Protein AF-A0AAP2CJK7-F1 (afdb_monomer_lite)

Organism: NCBI:txid702568

Structure (mmCIF, N/CA/C/O backbone):
data_AF-A0AAP2CJK7-F1
#
_entry.id   AF-A0AAP2CJK7-F1
#
loop_
_atom_site.group_PDB
_atom_site.id
_atom_site.type_symbol
_atom_site.label_atom_id
_atom_site.label_alt_id
_atom_site.label_comp_id
_atom_site.label_asym_id
_atom_site.label_entity_id
_atom_site.label_seq_id
_atom_site.pdbx_PDB_ins_code
_atom_site.Cartn_x
_atom_site.Cartn_y
_atom_site.Cartn_z
_atom_site.occupancy
_atom_site.B_iso_or_equiv
_atom_site.auth_seq_id
_atom_site.auth_comp_id
_atom_site.auth_asym_id
_atom_site.auth_atom_id
_atom_site.pdbx_PDB_model_num
ATOM 1 N N . MET A 1 1 ? -29.729 -23.321 4.355 1.00 35.16 1 MET A N 1
ATOM 2 C CA . MET A 1 1 ? -30.487 -22.545 5.358 1.00 35.16 1 MET A CA 1
ATOM 3 C C . MET A 1 1 ? -29.552 -22.294 6.523 1.00 35.16 1 MET A C 1
ATOM 5 O O . MET A 1 1 ? -29.149 -23.256 7.159 1.00 35.16 1 MET A O 1
ATOM 9 N N . ILE A 1 2 ? -29.126 -21.050 6.726 1.00 31.78 2 ILE A N 1
ATOM 10 C CA . ILE A 1 2 ? -28.351 -20.667 7.910 1.00 31.78 2 ILE A CA 1
ATOM 11 C C . ILE A 1 2 ? -29.377 -20.180 8.931 1.00 31.78 2 ILE A C 1
ATOM 13 O O . ILE A 1 2 ? -30.074 -19.202 8.687 1.00 31.78 2 ILE A O 1
ATOM 17 N N . THR A 1 3 ? -29.531 -20.920 10.024 1.00 37.81 3 THR A N 1
ATOM 18 C CA . THR A 1 3 ? -30.399 -20.564 11.150 1.00 37.81 3 THR A CA 1
ATOM 19 C C . THR A 1 3 ? -29.667 -19.583 12.058 1.00 37.81 3 THR A C 1
ATOM 21 O O . THR A 1 3 ? -28.649 -19.932 12.653 1.00 37.81 3 THR A O 1
ATOM 24 N N . THR A 1 4 ? -30.170 -18.354 12.151 1.00 42.28 4 THR A N 1
ATOM 25 C CA . THR A 1 4 ? -29.651 -17.302 13.032 1.00 42.28 4 THR A CA 1
ATOM 26 C C . THR A 1 4 ? -30.206 -17.478 14.447 1.00 42.28 4 THR A C 1
ATOM 28 O O . THR A 1 4 ? -31.420 -17.479 14.649 1.00 42.28 4 THR A O 1
ATOM 31 N N . ASN A 1 5 ? -29.323 -17.629 15.438 1.00 42.31 5 ASN A N 1
ATOM 32 C CA . ASN A 1 5 ? -29.700 -17.594 16.852 1.00 42.31 5 ASN A CA 1
ATOM 33 C C . ASN A 1 5 ? -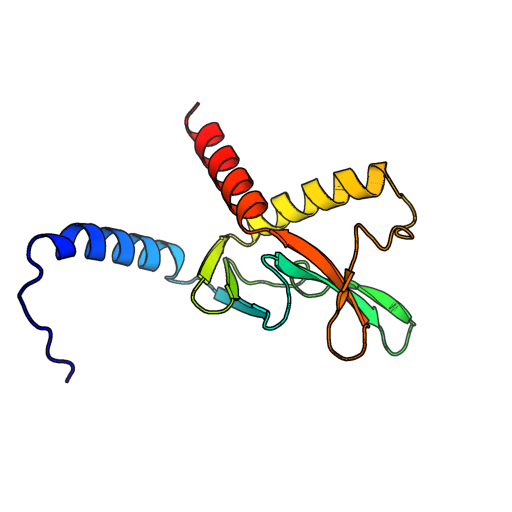30.075 -16.154 17.245 1.00 42.31 5 ASN A C 1
ATOM 35 O O . ASN A 1 5 ? -29.223 -15.270 17.300 1.00 42.31 5 ASN A O 1
ATOM 39 N N . ASN A 1 6 ? -31.364 -15.934 17.513 1.00 47.25 6 ASN A N 1
ATOM 40 C CA . ASN A 1 6 ? -31.989 -14.643 17.826 1.00 47.25 6 ASN A CA 1
ATOM 41 C C . ASN A 1 6 ? -31.748 -14.162 19.275 1.00 47.25 6 ASN A C 1
ATOM 43 O O . ASN A 1 6 ? -32.686 -13.779 19.967 1.00 47.25 6 ASN A O 1
ATOM 47 N N . THR A 1 7 ? -30.502 -14.154 19.754 1.00 46.41 7 THR A N 1
ATOM 48 C CA . THR A 1 7 ? -30.167 -13.651 21.108 1.00 46.41 7 THR A CA 1
ATOM 49 C C . THR A 1 7 ? -29.254 -12.420 21.113 1.00 46.41 7 THR A C 1
ATOM 51 O O . THR A 1 7 ? -28.635 -12.125 22.128 1.00 46.41 7 THR A O 1
ATOM 54 N N . PHE A 1 8 ? -29.188 -11.665 20.011 1.00 45.59 8 PHE A N 1
ATOM 55 C CA . PHE A 1 8 ? -28.308 -10.496 19.846 1.00 45.59 8 PHE A CA 1
ATOM 56 C C . PHE A 1 8 ? -29.069 -9.158 19.740 1.00 45.59 8 PHE A C 1
ATOM 58 O O . PHE A 1 8 ? -28.793 -8.354 18.862 1.00 45.59 8 PHE A O 1
ATOM 65 N N . SER A 1 9 ? -30.046 -8.870 20.607 1.00 48.69 9 SER A N 1
ATOM 66 C CA . SER A 1 9 ? -30.883 -7.657 20.467 1.00 48.69 9 SER A CA 1
ATOM 67 C C . SER A 1 9 ? -30.142 -6.322 20.661 1.00 48.69 9 SER A C 1
ATOM 69 O O . SER A 1 9 ? -30.634 -5.296 20.199 1.00 48.69 9 SER A O 1
ATOM 71 N N . HIS A 1 10 ? -28.971 -6.317 21.310 1.00 47.81 10 HIS A N 1
ATOM 72 C CA . HIS A 1 10 ? -28.153 -5.109 21.512 1.00 47.81 10 HIS A CA 1
ATOM 73 C C . HIS A 1 10 ? -26.870 -5.075 20.658 1.00 47.81 10 HIS A C 1
ATOM 75 O O . HIS A 1 10 ? -26.449 -3.988 20.269 1.00 47.81 10 HIS A O 1
ATOM 81 N N . ASP A 1 11 ? -26.312 -6.231 20.272 1.00 46.00 11 ASP A N 1
ATOM 82 C CA . ASP A 1 11 ? -25.185 -6.310 19.319 1.00 46.00 11 ASP A CA 1
ATOM 83 C C . ASP A 1 11 ? -25.622 -6.074 17.863 1.00 46.00 11 ASP A C 1
ATOM 85 O O . ASP A 1 11 ? -24.806 -5.694 17.022 1.00 46.00 11 ASP A O 1
ATOM 89 N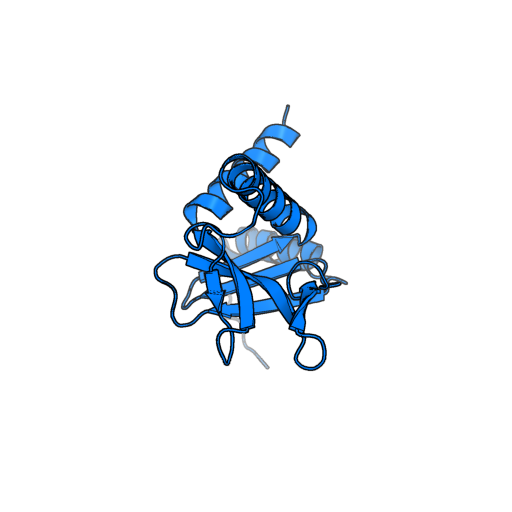 N . LEU A 1 12 ? -26.916 -6.244 17.560 1.00 53.16 12 LEU A N 1
ATOM 90 C CA . LEU A 1 12 ? -27.464 -6.077 16.213 1.00 53.16 12 LEU A CA 1
ATOM 91 C C . LEU A 1 12 ? -27.327 -4.651 15.674 1.00 53.16 12 LEU A C 1
ATOM 93 O O . LEU A 1 12 ? -27.099 -4.509 14.486 1.00 53.16 12 LEU A O 1
ATOM 97 N N . ALA A 1 13 ? -27.417 -3.599 16.494 1.00 56.69 13 ALA A N 1
ATOM 98 C CA . ALA A 1 13 ? -27.386 -2.224 15.980 1.00 56.69 13 ALA A CA 1
ATOM 99 C C . ALA A 1 13 ? -25.972 -1.772 15.571 1.00 56.69 13 ALA A C 1
ATOM 101 O O . ALA A 1 13 ? -25.797 -1.166 14.516 1.00 56.69 13 ALA A O 1
ATOM 102 N N . ILE A 1 14 ? -24.954 -2.101 16.376 1.00 57.03 14 ILE A N 1
ATOM 103 C CA . ILE A 1 14 ? -23.547 -1.841 16.030 1.00 57.03 14 ILE A CA 1
ATOM 104 C C . ILE A 1 14 ? -23.118 -2.779 14.899 1.00 57.03 14 ILE A C 1
ATOM 106 O O . ILE A 1 14 ? -22.470 -2.334 13.956 1.00 57.03 14 ILE A O 1
ATOM 110 N N . GLY A 1 15 ? -23.525 -4.052 14.957 1.00 54.88 15 GLY A N 1
ATOM 111 C CA . GLY A 1 15 ? -23.292 -5.026 13.894 1.00 54.88 15 GLY A CA 1
ATOM 112 C C . GLY A 1 15 ? -23.887 -4.584 12.557 1.00 54.88 15 GLY A C 1
ATOM 113 O O . GLY A 1 15 ? -23.160 -4.515 11.576 1.00 54.88 15 GLY A O 1
ATOM 114 N N . GLN A 1 16 ? -25.161 -4.186 12.530 1.00 57.34 16 GLN A N 1
ATOM 115 C CA . GLN A 1 16 ? -25.841 -3.669 11.336 1.00 57.34 16 GLN A CA 1
ATOM 116 C C . GLN A 1 16 ? -25.263 -2.337 10.869 1.00 57.34 16 GLN A C 1
ATOM 118 O O . GLN A 1 16 ? -25.151 -2.115 9.671 1.00 57.34 16 GLN A O 1
ATOM 123 N N . GLY A 1 17 ? -24.877 -1.450 11.791 1.00 59.22 17 GLY A N 1
ATOM 124 C CA . GLY A 1 17 ? -24.185 -0.211 11.446 1.00 59.22 17 GLY A CA 1
ATOM 125 C C . GLY A 1 17 ? -22.874 -0.498 10.719 1.00 59.22 17 GLY A C 1
ATOM 126 O O . GLY A 1 17 ? -22.653 0.015 9.628 1.00 59.22 17 GLY A O 1
ATOM 127 N N . MET A 1 18 ? -22.051 -1.392 11.270 1.00 62.44 18 MET A N 1
ATOM 128 C CA . MET A 1 18 ? -20.790 -1.802 10.653 1.00 62.44 18 MET A CA 1
ATOM 129 C C . MET A 1 18 ? -20.991 -2.592 9.358 1.00 62.44 18 MET A C 1
ATOM 131 O O . MET A 1 18 ? -20.207 -2.410 8.433 1.00 62.44 18 MET A O 1
ATOM 135 N N . GLU A 1 19 ? -22.020 -3.437 9.258 1.00 57.94 19 GLU A N 1
ATOM 136 C CA . GLU A 1 19 ? -22.393 -4.139 8.022 1.00 57.94 19 GLU A CA 1
ATOM 137 C C . GLU A 1 19 ? -22.860 -3.168 6.937 1.00 57.94 19 GLU A C 1
ATOM 139 O O . GLU A 1 19 ? -22.442 -3.310 5.793 1.00 57.94 19 GLU A O 1
ATOM 144 N N . ASN A 1 20 ? -23.661 -2.158 7.283 1.00 64.81 20 ASN A N 1
ATOM 145 C CA . ASN A 1 20 ? -24.091 -1.113 6.356 1.00 64.81 20 ASN A CA 1
ATOM 146 C C . ASN A 1 20 ? -22.902 -0.278 5.885 1.00 64.81 20 ASN A C 1
ATOM 148 O O . ASN A 1 20 ? -22.749 -0.085 4.687 1.00 64.81 20 ASN A O 1
ATOM 152 N N . THR A 1 21 ? -22.011 0.127 6.793 1.00 62.72 21 THR A N 1
ATOM 153 C CA . THR A 1 21 ? -20.761 0.809 6.432 1.00 62.72 21 THR A CA 1
ATOM 154 C C . THR A 1 21 ? -19.894 -0.068 5.527 1.00 62.72 21 THR A C 1
ATOM 156 O O . THR A 1 21 ? -19.395 0.396 4.505 1.00 62.72 21 THR A O 1
ATOM 159 N N . LEU A 1 22 ? -19.744 -1.362 5.836 1.00 64.12 22 LEU A N 1
ATOM 160 C CA . LEU A 1 22 ? -19.032 -2.292 4.956 1.00 64.12 22 LEU A CA 1
ATOM 161 C C . LEU A 1 22 ? -19.709 -2.368 3.584 1.00 64.12 22 LEU A C 1
ATOM 163 O O . LEU A 1 22 ? -19.029 -2.333 2.567 1.00 64.12 22 LEU A O 1
ATOM 167 N N . SER A 1 23 ? -21.035 -2.460 3.554 1.00 60.66 23 SER A N 1
ATOM 168 C CA . SER A 1 23 ? -21.823 -2.526 2.328 1.00 60.66 23 SER A CA 1
ATOM 169 C C . SER A 1 23 ? -21.657 -1.253 1.496 1.00 60.66 23 SER A C 1
ATOM 171 O O . SER A 1 23 ? -21.408 -1.347 0.302 1.00 60.66 23 SER A O 1
ATOM 173 N N . GLU A 1 24 ? -21.681 -0.068 2.100 1.00 67.38 24 GLU A N 1
ATOM 174 C CA . GLU A 1 24 ? -21.440 1.213 1.421 1.00 67.38 24 GLU A CA 1
ATOM 175 C C . GLU A 1 24 ? -20.041 1.286 0.797 1.00 67.38 24 GLU A C 1
ATOM 177 O O . GLU A 1 24 ? -19.892 1.732 -0.339 1.00 67.38 24 GLU A O 1
ATOM 182 N N . HIS A 1 25 ? -19.013 0.798 1.497 1.00 62.59 25 HIS A N 1
ATOM 183 C CA . HIS A 1 25 ? -17.649 0.780 0.965 1.00 62.59 25 HIS A CA 1
ATOM 184 C C . HIS A 1 25 ? -17.419 -0.320 -0.082 1.00 62.59 25 HIS A C 1
ATOM 186 O O . HIS A 1 25 ? -16.526 -0.190 -0.926 1.00 62.59 25 HIS A O 1
ATOM 192 N N . LEU A 1 26 ? -18.190 -1.411 -0.036 1.00 65.12 26 LEU A N 1
ATOM 193 C CA . LEU A 1 26 ? -17.946 -2.615 -0.835 1.00 65.12 26 LEU A CA 1
ATOM 194 C C . LEU A 1 26 ? -18.927 -2.827 -1.995 1.00 65.12 26 LEU A C 1
ATOM 196 O O . LEU A 1 26 ? -18.587 -3.554 -2.929 1.00 65.12 26 LEU A O 1
ATOM 200 N N . THR A 1 27 ? -20.095 -2.184 -1.984 1.00 55.53 27 THR A N 1
ATOM 201 C CA . THR A 1 27 ? -21.047 -2.219 -3.102 1.00 55.53 27 THR A CA 1
ATOM 202 C C . THR A 1 27 ? -20.415 -1.487 -4.285 1.00 55.53 27 THR A C 1
ATOM 204 O O . THR A 1 27 ? -20.002 -0.339 -4.165 1.00 55.53 27 THR A O 1
ATOM 207 N N . ASP A 1 28 ? -20.245 -2.190 -5.405 1.00 64.25 28 ASP A N 1
ATOM 208 C CA . ASP A 1 28 ? -19.549 -1.740 -6.626 1.00 64.25 28 ASP A CA 1
ATOM 209 C C . ASP A 1 28 ? -18.031 -1.496 -6.508 1.00 64.25 28 ASP A C 1
ATOM 211 O O . ASP A 1 28 ? -17.371 -1.100 -7.476 1.00 64.25 28 ASP A O 1
ATOM 215 N N . SER A 1 29 ? -17.431 -1.804 -5.357 1.00 64.50 29 SER A N 1
ATOM 216 C CA . SER A 1 29 ? -15.984 -1.724 -5.165 1.00 64.50 29 SER A CA 1
ATOM 217 C C . SER A 1 29 ? -15.264 -2.992 -5.615 1.00 64.50 29 SER A C 1
ATOM 219 O O . SER A 1 29 ? -15.755 -4.113 -5.510 1.00 64.50 29 SER A O 1
ATOM 221 N N . THR A 1 30 ? -14.024 -2.818 -6.066 1.00 74.06 30 THR A N 1
ATOM 222 C CA . THR A 1 30 ? -13.106 -3.929 -6.347 1.00 74.06 30 THR A CA 1
ATOM 223 C C . THR A 1 30 ? -11.992 -3.921 -5.306 1.00 74.06 30 THR A C 1
ATOM 225 O O . THR A 1 30 ? -11.405 -2.872 -5.034 1.00 74.06 30 THR A O 1
ATOM 228 N N . ILE A 1 31 ? -11.715 -5.084 -4.707 1.00 69.75 31 ILE A N 1
ATOM 229 C CA . ILE A 1 31 ? -10.703 -5.248 -3.656 1.00 69.75 31 ILE A CA 1
ATOM 230 C C . ILE A 1 31 ? -9.521 -6.040 -4.211 1.00 69.75 31 ILE A C 1
ATOM 232 O O . ILE A 1 31 ? -9.690 -7.158 -4.697 1.00 69.75 31 ILE A O 1
ATOM 236 N N . GLU A 1 32 ? -8.312 -5.499 -4.082 1.00 69.00 32 GLU A N 1
ATOM 237 C CA . GLU A 1 32 ? -7.089 -6.287 -4.249 1.00 69.00 32 GLU A CA 1
ATOM 238 C C . GLU A 1 32 ? -6.642 -6.842 -2.894 1.00 69.00 32 GLU A C 1
ATOM 240 O O . GLU A 1 32 ? -6.458 -6.088 -1.940 1.00 69.00 32 GLU A O 1
ATOM 245 N N . VAL A 1 33 ? -6.468 -8.163 -2.802 1.00 68.44 33 VAL A N 1
ATOM 246 C CA . VAL A 1 33 ? -6.069 -8.841 -1.561 1.00 68.44 33 VAL A CA 1
ATOM 247 C C . VAL A 1 33 ? -4.599 -9.226 -1.639 1.00 68.44 33 VAL A C 1
ATOM 249 O O . VAL A 1 33 ? -4.198 -9.977 -2.530 1.00 68.44 33 VAL A O 1
ATOM 252 N N . LYS A 1 34 ? -3.799 -8.767 -0.672 1.00 70.56 34 LYS A N 1
ATOM 253 C CA . LYS A 1 34 ? -2.438 -9.272 -0.457 1.00 70.56 34 LYS A CA 1
ATOM 254 C C . LYS A 1 34 ? -2.320 -9.937 0.907 1.00 70.56 34 LYS A C 1
ATOM 256 O O . LYS A 1 34 ? -2.649 -9.348 1.936 1.00 70.56 34 LYS A O 1
ATOM 261 N N . PHE A 1 35 ? -1.843 -11.179 0.884 1.00 62.12 35 PHE A N 1
ATOM 262 C CA . PHE A 1 35 ? -1.581 -11.978 2.071 1.00 62.12 35 PHE A CA 1
ATOM 263 C C . PHE A 1 35 ? -0.074 -12.101 2.287 1.00 62.12 35 PHE A C 1
ATOM 265 O O . PHE A 1 35 ? 0.628 -12.650 1.439 1.00 62.12 35 PHE A O 1
ATOM 272 N N . ASP A 1 36 ? 0.412 -11.593 3.418 1.00 63.75 36 ASP A N 1
ATOM 273 C CA . ASP A 1 36 ? 1.830 -11.636 3.783 1.00 63.75 36 ASP A CA 1
ATOM 274 C C . ASP A 1 36 ? 2.045 -12.585 4.962 1.00 63.75 36 ASP A C 1
ATOM 276 O O . ASP A 1 36 ? 1.642 -12.309 6.094 1.00 63.75 36 ASP A O 1
ATOM 280 N N . MET A 1 37 ? 2.704 -13.715 4.706 1.00 54.00 37 MET A N 1
ATOM 281 C CA . MET A 1 37 ? 2.840 -14.786 5.697 1.00 54.00 37 MET A CA 1
ATOM 282 C C . MET A 1 37 ? 4.101 -14.658 6.577 1.00 54.00 37 MET A C 1
ATOM 284 O O . MET A 1 37 ? 4.173 -15.294 7.624 1.00 54.00 37 MET A O 1
ATOM 288 N N . TYR A 1 38 ? 5.080 -13.815 6.204 1.00 56.34 38 TYR A N 1
ATOM 289 C CA . TYR A 1 38 ? 6.445 -13.875 6.769 1.00 56.34 38 TYR A CA 1
ATOM 290 C C . TYR A 1 38 ? 7.067 -12.542 7.226 1.00 56.34 38 TYR A C 1
ATOM 292 O O . TYR A 1 38 ? 8.272 -12.468 7.466 1.00 56.34 38 TYR A O 1
ATOM 300 N N . LEU A 1 39 ? 6.284 -11.474 7.385 1.00 63.84 39 LEU A N 1
ATOM 301 C CA . LEU A 1 39 ? 6.819 -10.158 7.756 1.00 63.84 39 LEU A CA 1
ATOM 302 C C . LEU A 1 39 ? 6.406 -9.760 9.177 1.00 63.84 39 LEU A C 1
ATOM 304 O O . LEU A 1 39 ? 5.250 -9.422 9.417 1.00 63.84 39 LEU A O 1
ATOM 308 N N . ASN A 1 40 ? 7.346 -9.778 10.132 1.00 69.19 40 ASN A N 1
ATOM 309 C CA . ASN A 1 40 ? 7.146 -9.296 11.514 1.00 69.19 40 ASN A CA 1
ATOM 310 C C . ASN A 1 40 ? 6.487 -7.907 11.522 1.00 69.19 40 ASN A C 1
ATOM 312 O O . ASN A 1 40 ? 7.075 -6.970 10.977 1.00 69.19 40 ASN A O 1
ATOM 316 N N . ASP A 1 41 ? 5.276 -7.832 12.095 1.00 73.44 41 ASP A N 1
ATOM 317 C CA . ASP A 1 41 ? 4.345 -6.689 12.243 1.00 73.44 41 ASP A CA 1
ATOM 318 C C . ASP A 1 41 ? 4.289 -5.656 11.113 1.00 73.44 41 ASP A C 1
ATOM 320 O O . ASP A 1 41 ? 3.932 -4.494 11.314 1.00 73.44 41 ASP A O 1
ATOM 324 N N . ARG A 1 42 ? 4.634 -6.086 9.899 1.00 84.31 42 ARG A N 1
ATOM 325 C CA . ARG A 1 42 ? 4.771 -5.238 8.721 1.00 84.31 42 ARG A CA 1
ATOM 326 C C . ARG A 1 42 ? 4.047 -5.864 7.544 1.00 84.31 42 ARG A C 1
ATOM 328 O O . ARG A 1 42 ? 4.080 -7.077 7.371 1.00 84.31 42 ARG A O 1
ATOM 335 N N . PHE A 1 43 ? 3.448 -5.015 6.728 1.00 86.38 43 PHE A N 1
ATOM 336 C CA . PHE A 1 43 ? 2.864 -5.350 5.438 1.00 86.38 43 PHE A CA 1
ATOM 337 C C . PHE A 1 43 ? 3.836 -4.938 4.337 1.00 86.38 43 PHE A C 1
ATOM 339 O O . PHE A 1 43 ? 4.394 -3.835 4.399 1.00 86.38 43 PHE A O 1
ATOM 346 N N . PHE A 1 44 ? 4.051 -5.797 3.341 1.00 85.75 44 PHE A N 1
ATOM 347 C CA . PHE A 1 44 ? 4.824 -5.439 2.160 1.00 85.75 44 PHE A CA 1
ATOM 348 C C . PHE A 1 44 ? 3.913 -4.882 1.078 1.00 85.75 44 PHE A C 1
ATOM 350 O O . PHE A 1 44 ? 3.061 -5.561 0.506 1.00 85.75 44 PHE A O 1
ATOM 357 N N . ILE A 1 45 ? 4.130 -3.610 0.769 1.00 87.94 45 ILE A N 1
ATOM 358 C CA . ILE A 1 45 ? 3.380 -2.910 -0.260 1.00 87.94 45 ILE A CA 1
ATOM 359 C C . ILE A 1 45 ? 4.221 -2.899 -1.528 1.00 87.94 45 ILE A C 1
ATOM 361 O O . ILE A 1 45 ? 5.153 -2.105 -1.672 1.00 87.94 45 ILE A O 1
ATOM 365 N N . GLU A 1 46 ? 3.900 -3.817 -2.437 1.00 86.62 46 GLU A N 1
ATOM 366 C CA . GLU A 1 46 ? 4.567 -3.934 -3.729 1.00 86.62 46 GLU A CA 1
ATOM 367 C C . GLU A 1 46 ? 4.242 -2.741 -4.636 1.00 86.62 46 GLU A C 1
ATOM 369 O O . GLU A 1 46 ? 3.087 -2.334 -4.780 1.00 86.62 46 GLU A O 1
ATOM 374 N N . MET A 1 47 ? 5.274 -2.206 -5.288 1.00 84.50 47 MET A N 1
ATOM 375 C CA . MET A 1 47 ? 5.176 -1.003 -6.113 1.00 84.50 47 MET A CA 1
ATOM 376 C C . MET A 1 47 ? 5.863 -1.154 -7.470 1.00 84.50 47 MET A C 1
ATOM 378 O O . MET A 1 47 ? 5.398 -0.626 -8.481 1.00 84.50 47 MET A O 1
ATOM 382 N N . PHE A 1 48 ? 6.998 -1.844 -7.509 1.00 83.50 48 PHE A N 1
ATOM 383 C CA . PHE A 1 48 ? 7.800 -1.981 -8.718 1.00 83.50 48 PHE A CA 1
ATOM 384 C C . PHE A 1 48 ? 8.278 -3.412 -8.897 1.00 83.50 48 PHE A C 1
ATOM 386 O O . PHE A 1 48 ? 8.302 -4.198 -7.955 1.00 83.50 48 PHE A O 1
ATOM 393 N N . ARG A 1 49 ? 8.662 -3.754 -10.121 1.00 81.62 49 ARG A N 1
ATOM 394 C CA . ARG A 1 49 ? 9.326 -5.016 -10.431 1.00 81.62 49 ARG A CA 1
ATOM 395 C C . ARG A 1 49 ? 10.379 -4.817 -11.503 1.00 81.62 49 ARG A C 1
ATOM 397 O O . ARG A 1 49 ? 10.272 -3.889 -12.303 1.00 81.62 49 ARG A O 1
ATOM 404 N N . LYS A 1 50 ? 11.366 -5.706 -11.534 1.00 81.06 50 LYS A N 1
ATOM 405 C CA . LYS A 1 50 ? 12.331 -5.797 -12.630 1.00 81.06 50 LYS A CA 1
ATOM 406 C C . LYS A 1 50 ? 11.722 -6.605 -13.779 1.00 81.06 50 LYS A C 1
ATOM 408 O O . LYS A 1 50 ? 11.294 -7.741 -13.576 1.00 81.06 50 LYS A O 1
ATOM 413 N N . ASP A 1 51 ? 11.663 -6.018 -14.969 1.00 81.31 51 ASP A N 1
ATOM 414 C CA . ASP A 1 51 ? 11.243 -6.695 -16.193 1.00 81.31 51 ASP A CA 1
ATOM 415 C C . ASP A 1 51 ? 12.260 -7.777 -16.598 1.00 81.31 51 ASP A C 1
ATOM 417 O O . ASP A 1 51 ? 13.471 -7.579 -16.504 1.00 81.31 51 ASP A O 1
ATOM 421 N N . PHE A 1 52 ? 11.769 -8.936 -17.040 1.00 77.25 52 PHE A N 1
ATOM 422 C CA . PHE A 1 52 ? 12.607 -10.110 -17.301 1.00 77.25 52 PHE A CA 1
ATOM 423 C C . PHE A 1 52 ? 13.351 -10.068 -18.638 1.00 77.25 52 PHE A C 1
ATOM 425 O O . PHE A 1 52 ? 14.321 -10.800 -18.802 1.00 77.25 52 PHE A O 1
ATOM 432 N N . ARG A 1 53 ? 12.886 -9.262 -19.598 1.00 81.12 53 ARG A N 1
ATOM 433 C CA . ARG A 1 53 ? 13.483 -9.172 -20.940 1.00 81.12 53 ARG A CA 1
ATOM 434 C C . ARG A 1 53 ? 14.444 -8.003 -21.043 1.00 81.12 53 ARG A C 1
ATOM 436 O O . ARG A 1 53 ? 15.463 -8.096 -21.711 1.00 81.12 53 ARG A O 1
ATOM 443 N N . THR A 1 54 ? 14.072 -6.898 -20.411 1.00 85.44 54 THR A N 1
ATOM 444 C CA . THR A 1 54 ? 14.721 -5.593 -20.577 1.00 85.44 54 THR A CA 1
ATOM 445 C C . THR A 1 54 ? 15.515 -5.158 -19.358 1.00 85.44 54 THR A C 1
ATOM 447 O O . THR A 1 54 ? 16.203 -4.145 -19.416 1.00 85.44 54 THR A O 1
ATOM 450 N N . GLU A 1 55 ? 15.378 -5.872 -18.238 1.00 77.75 55 GLU A N 1
ATOM 451 C CA . GLU A 1 55 ? 15.926 -5.491 -16.935 1.00 77.75 55 GLU A CA 1
ATOM 452 C C . GLU A 1 55 ? 15.424 -4.149 -16.374 1.00 77.75 55 GLU A C 1
ATOM 454 O O . GLU A 1 55 ? 15.851 -3.732 -15.294 1.00 77.75 55 GLU A O 1
ATOM 459 N N . ALA A 1 56 ? 14.487 -3.491 -17.058 1.00 77.81 56 ALA A N 1
ATOM 460 C CA . ALA A 1 56 ? 13.945 -2.205 -16.658 1.00 77.81 56 ALA A CA 1
ATOM 461 C C . ALA A 1 56 ? 13.065 -2.328 -15.406 1.00 77.81 56 ALA A C 1
ATOM 463 O O . ALA A 1 56 ? 12.354 -3.315 -15.208 1.00 77.81 56 ALA A O 1
ATOM 464 N N . ILE A 1 57 ? 13.073 -1.295 -14.563 1.00 77.94 57 ILE A N 1
ATOM 465 C CA . ILE A 1 57 ? 12.153 -1.201 -13.428 1.00 77.94 57 ILE A CA 1
ATOM 466 C C . ILE A 1 57 ? 10.810 -0.669 -13.924 1.00 77.94 57 ILE A C 1
ATOM 468 O O . ILE A 1 57 ? 10.717 0.456 -14.414 1.00 77.94 57 ILE A O 1
ATOM 472 N N . VAL A 1 58 ? 9.758 -1.469 -13.767 1.00 82.25 58 VAL A N 1
ATOM 473 C CA . VAL A 1 58 ? 8.392 -1.130 -14.181 1.00 82.25 58 VAL A CA 1
ATOM 474 C C . VAL A 1 58 ? 7.450 -1.089 -12.981 1.00 82.25 58 VAL A C 1
ATOM 476 O O . VAL A 1 58 ? 7.674 -1.752 -11.967 1.00 82.25 58 VAL A O 1
ATOM 479 N N . LYS A 1 59 ? 6.385 -0.288 -13.086 1.00 85.81 59 LYS A N 1
ATOM 480 C CA . LYS A 1 59 ? 5.327 -0.205 -12.065 1.00 85.81 59 LYS A CA 1
ATOM 481 C C . LYS A 1 59 ? 4.549 -1.528 -11.987 1.00 85.81 59 LYS A C 1
ATOM 483 O O . LYS A 1 59 ? 4.308 -2.158 -13.013 1.00 85.81 59 LYS A O 1
ATOM 488 N N . THR A 1 60 ? 4.145 -1.919 -10.781 1.00 84.69 60 THR A N 1
ATOM 489 C CA . THR A 1 60 ? 3.296 -3.092 -10.479 1.00 84.69 60 THR A CA 1
ATOM 490 C C . THR A 1 60 ? 2.537 -2.847 -9.165 1.00 84.69 60 THR A C 1
ATOM 492 O O . THR A 1 60 ? 2.691 -1.787 -8.547 1.00 84.69 60 THR A O 1
ATOM 495 N N . GLY A 1 61 ? 1.718 -3.810 -8.736 1.00 86.62 61 GLY A N 1
ATOM 496 C CA . GLY A 1 61 ? 1.026 -3.798 -7.448 1.00 86.62 61 GLY A CA 1
ATOM 497 C C . GLY A 1 61 ? 0.218 -2.521 -7.244 1.00 86.62 61 GLY A C 1
ATOM 498 O O . GLY A 1 61 ? -0.602 -2.149 -8.090 1.00 86.62 61 GLY A O 1
ATOM 499 N N . LEU A 1 62 ? 0.510 -1.797 -6.160 1.00 88.81 62 LEU A N 1
ATOM 500 C CA . LEU A 1 62 ? -0.218 -0.587 -5.773 1.00 88.81 62 LEU A CA 1
ATOM 501 C C . LEU A 1 62 ? -0.270 0.473 -6.885 1.00 88.81 62 LEU A C 1
ATOM 503 O O . LEU A 1 62 ? -1.242 1.221 -6.987 1.00 88.81 62 LEU A O 1
ATOM 507 N N . TRP A 1 63 ? 0.757 0.571 -7.734 1.00 86.56 63 TRP A N 1
ATOM 508 C CA . TRP A 1 63 ? 0.773 1.585 -8.792 1.00 86.56 63 TRP A CA 1
ATOM 509 C C . TRP A 1 63 ? -0.056 1.232 -10.018 1.00 86.56 63 TRP A C 1
ATOM 511 O O . TRP A 1 63 ? -0.453 2.142 -10.745 1.00 86.56 63 TRP A O 1
ATOM 521 N N . THR A 1 64 ? -0.302 -0.052 -10.260 1.00 87.94 64 THR A N 1
ATOM 522 C CA . THR A 1 64 ? -1.030 -0.532 -11.442 1.00 87.94 64 THR A CA 1
ATOM 523 C C . THR A 1 64 ? -2.427 -1.031 -11.115 1.00 87.94 64 THR A C 1
ATOM 525 O O . THR A 1 64 ? -3.228 -1.201 -12.033 1.00 87.94 64 THR A O 1
ATOM 528 N N . THR A 1 65 ? -2.727 -1.265 -9.835 1.00 88.19 65 THR A N 1
ATOM 529 C CA . THR A 1 65 ? -4.049 -1.718 -9.417 1.00 88.19 65 THR A CA 1
ATOM 530 C C . THR A 1 65 ? -5.130 -0.708 -9.795 1.00 88.19 65 THR A C 1
ATOM 532 O O . THR A 1 65 ? -4.959 0.512 -9.649 1.00 88.19 65 THR A O 1
ATOM 535 N N . LYS A 1 66 ? -6.247 -1.247 -10.291 1.00 88.19 66 LYS A N 1
ATOM 536 C CA . LYS A 1 66 ? -7.493 -0.521 -10.566 1.00 88.19 66 LYS A CA 1
ATOM 537 C C . LYS A 1 66 ? -8.505 -0.669 -9.426 1.00 88.19 66 LYS A C 1
ATOM 539 O O . LYS A 1 66 ? -9.587 -0.103 -9.521 1.00 88.19 66 LYS A O 1
ATOM 544 N N . ALA A 1 67 ? -8.149 -1.420 -8.382 1.00 82.69 67 ALA A N 1
ATOM 545 C CA . ALA A 1 67 ? -8.994 -1.648 -7.225 1.00 82.69 67 ALA A CA 1
ATOM 546 C C . ALA A 1 67 ? -9.281 -0.335 -6.491 1.00 82.69 67 ALA A C 1
ATOM 548 O O . ALA A 1 67 ? -8.364 0.464 -6.262 1.00 82.69 67 ALA A O 1
ATOM 549 N N . THR A 1 68 ? -10.535 -0.120 -6.100 1.00 88.38 68 THR A N 1
ATOM 550 C CA . THR A 1 68 ? -10.922 1.030 -5.268 1.00 88.38 68 THR A CA 1
ATOM 551 C C . THR A 1 68 ? -10.393 0.870 -3.847 1.00 88.38 68 THR A C 1
ATOM 553 O O . THR A 1 68 ? -10.007 1.859 -3.226 1.00 88.38 68 THR A O 1
ATOM 556 N N . HIS A 1 69 ? -10.257 -0.377 -3.389 1.00 86.31 69 HIS A N 1
ATOM 557 C CA . HIS A 1 69 ? -9.774 -0.719 -2.058 1.00 86.31 69 HIS A CA 1
ATOM 558 C C . HIS A 1 69 ? -8.633 -1.738 -2.088 1.00 86.31 69 HIS A C 1
ATOM 560 O O . HIS A 1 69 ? -8.526 -2.587 -2.978 1.00 86.31 69 HIS A O 1
ATOM 566 N N . TYR A 1 70 ? -7.801 -1.676 -1.056 1.00 86.38 70 TYR A N 1
ATOM 567 C CA . TYR A 1 70 ? -6.715 -2.607 -0.803 1.00 86.38 70 TYR A CA 1
ATOM 568 C C . TYR A 1 70 ? -6.976 -3.344 0.508 1.00 86.38 70 TYR A C 1
ATOM 570 O O . TYR A 1 70 ? -7.213 -2.716 1.540 1.00 86.38 70 TYR A O 1
ATOM 578 N N . ALA A 1 71 ? -6.913 -4.672 0.474 1.00 85.38 71 ALA A N 1
ATOM 579 C CA . ALA A 1 71 ? -7.008 -5.508 1.660 1.00 85.38 71 ALA A CA 1
ATOM 580 C C . ALA A 1 71 ? -5.620 -6.026 2.046 1.00 85.38 71 ALA A C 1
ATOM 582 O O . ALA A 1 71 ? -5.004 -6.823 1.330 1.00 85.38 71 ALA A O 1
ATOM 583 N N . LEU A 1 72 ? -5.142 -5.568 3.201 1.00 85.31 72 LEU A N 1
ATOM 584 C CA . LEU A 1 72 ? -3.915 -6.032 3.832 1.00 85.31 72 LEU A CA 1
ATOM 585 C C . LEU A 1 72 ? -4.278 -7.100 4.860 1.00 85.31 72 LEU A C 1
ATOM 587 O O . LEU A 1 72 ? -4.845 -6.807 5.917 1.00 85.31 72 LEU A O 1
ATOM 591 N N . CYS A 1 73 ? -3.966 -8.349 4.528 1.00 80.81 73 CYS A N 1
ATOM 592 C CA . CYS A 1 73 ? -4.340 -9.505 5.329 1.00 80.81 73 CYS A CA 1
ATOM 593 C C . CYS A 1 73 ? -3.094 -10.160 5.925 1.00 80.81 73 CYS A C 1
ATOM 595 O O . CYS A 1 73 ? -2.178 -10.555 5.201 1.00 80.81 73 CYS A O 1
ATOM 597 N N . LYS A 1 74 ? -3.077 -10.320 7.252 1.00 74.75 74 LYS A N 1
ATOM 598 C CA . LYS A 1 74 ? -2.025 -11.046 7.967 1.00 74.75 74 LYS A CA 1
ATOM 599 C C . LYS A 1 74 ? -2.598 -11.766 9.183 1.00 74.75 74 LYS A C 1
ATOM 601 O O . LYS A 1 74 ? -3.049 -11.123 10.128 1.00 74.75 74 LYS A O 1
ATOM 606 N N . SER A 1 75 ? -2.491 -13.097 9.207 1.00 73.06 75 SER A N 1
ATOM 607 C CA . SER A 1 75 ? -3.040 -13.935 10.285 1.00 73.06 75 SER A CA 1
ATOM 608 C C . SER A 1 75 ? -4.508 -13.561 10.578 1.00 73.06 75 SER A C 1
ATOM 610 O O . SER A 1 75 ? -5.346 -13.653 9.682 1.00 73.06 75 SER A O 1
ATOM 612 N N . TYR A 1 76 ? -4.825 -13.095 11.788 1.00 74.00 76 TYR A N 1
ATOM 613 C CA . TYR A 1 76 ? -6.162 -12.649 12.188 1.00 74.00 76 TYR A CA 1
ATOM 614 C C . TYR A 1 76 ? -6.471 -11.180 11.845 1.00 74.00 76 TYR A C 1
ATOM 616 O O . TYR A 1 76 ? -7.630 -10.774 11.922 1.00 74.00 76 TYR A O 1
ATOM 624 N N . ILE A 1 77 ? -5.474 -10.384 11.450 1.00 78.31 77 ILE A N 1
ATOM 625 C CA . ILE A 1 77 ? -5.636 -8.961 11.137 1.00 78.31 77 ILE A CA 1
ATOM 626 C C . ILE A 1 77 ? -6.029 -8.802 9.667 1.00 78.31 77 ILE A C 1
ATOM 628 O O . ILE A 1 77 ? -5.349 -9.301 8.765 1.00 78.31 77 ILE A O 1
ATOM 632 N N . LYS A 1 78 ? -7.124 -8.075 9.435 1.00 81.75 78 LYS A N 1
ATOM 633 C CA . LYS A 1 78 ? -7.619 -7.700 8.108 1.00 81.75 78 LYS A CA 1
ATOM 634 C C . LYS A 1 78 ? -7.864 -6.198 8.102 1.00 81.75 78 LYS A C 1
ATOM 636 O O . LYS A 1 78 ? -8.665 -5.714 8.895 1.00 81.75 78 LYS A O 1
ATOM 641 N N . ILE A 1 79 ? -7.161 -5.477 7.238 1.00 84.56 79 ILE A N 1
ATOM 642 C CA . ILE A 1 79 ? -7.325 -4.031 7.078 1.00 84.56 79 ILE A CA 1
ATOM 643 C C . ILE A 1 79 ? -7.801 -3.787 5.660 1.00 84.56 79 ILE A C 1
ATOM 645 O O . ILE A 1 79 ? -7.124 -4.186 4.714 1.00 84.56 79 ILE A O 1
ATOM 649 N N . ILE A 1 80 ? -8.942 -3.124 5.527 1.00 86.56 80 ILE A N 1
ATOM 650 C CA . ILE A 1 80 ? -9.420 -2.598 4.253 1.00 86.56 80 ILE A CA 1
ATOM 651 C C . ILE A 1 80 ? -9.146 -1.099 4.276 1.00 86.56 80 ILE A C 1
ATOM 653 O O . ILE A 1 80 ? -9.503 -0.415 5.230 1.00 86.56 80 ILE A O 1
ATOM 657 N N . ILE A 1 81 ? -8.460 -0.612 3.252 1.00 87.06 81 ILE A N 1
ATOM 658 C CA . ILE A 1 81 ? -8.102 0.797 3.094 1.00 87.06 81 ILE A CA 1
ATOM 659 C C . ILE A 1 81 ? -8.415 1.226 1.666 1.00 87.06 81 ILE A C 1
ATOM 661 O O . ILE A 1 81 ? -8.220 0.447 0.731 1.00 87.06 81 ILE A O 1
ATOM 665 N N . GLU A 1 82 ? -8.873 2.461 1.473 1.00 90.25 82 GLU A N 1
ATOM 666 C CA . GLU A 1 82 ? -8.986 3.010 0.127 1.00 90.25 82 GLU A CA 1
ATOM 667 C C . GLU A 1 82 ? -7.621 3.010 -0.571 1.00 90.25 82 GLU A C 1
ATOM 669 O O . GLU A 1 82 ? -6.591 3.430 -0.030 1.00 90.25 82 GLU A O 1
ATOM 674 N N . THR A 1 83 ? -7.602 2.575 -1.827 1.00 90.12 83 THR A N 1
ATOM 675 C CA . THR A 1 83 ? -6.377 2.542 -2.628 1.00 90.12 83 THR A CA 1
ATOM 676 C C . THR A 1 83 ? -5.782 3.946 -2.799 1.00 90.12 83 THR A C 1
ATOM 678 O O . THR A 1 83 ? -4.561 4.098 -2.890 1.00 90.12 83 THR A O 1
ATOM 681 N N . SER A 1 84 ? -6.624 4.981 -2.854 1.00 91.38 84 SER A N 1
ATOM 682 C CA . SER A 1 84 ? -6.245 6.401 -2.908 1.00 91.38 84 SER A CA 1
ATOM 683 C C . SER A 1 84 ? -5.372 6.796 -1.708 1.00 91.38 84 SER A C 1
ATOM 685 O O . SER A 1 84 ? -4.286 7.353 -1.892 1.00 91.38 84 SER A O 1
ATOM 687 N N . ASP A 1 85 ? -5.804 6.453 -0.500 1.00 90.88 85 ASP A N 1
ATOM 688 C CA . ASP A 1 85 ? -5.139 6.804 0.750 1.00 90.88 85 ASP A CA 1
ATOM 689 C C . ASP A 1 85 ? -3.892 5.966 0.983 1.00 90.88 85 ASP A C 1
ATOM 691 O O . ASP A 1 85 ? -2.839 6.514 1.320 1.00 90.88 85 ASP A O 1
ATOM 695 N N . LEU A 1 86 ? -3.937 4.669 0.666 1.00 90.06 86 LEU A N 1
ATOM 696 C CA . LEU A 1 86 ? -2.735 3.839 0.682 1.00 90.06 86 LEU A CA 1
ATOM 697 C C . LEU A 1 86 ? -1.665 4.396 -0.274 1.00 90.06 86 LEU A C 1
ATOM 699 O O . LEU A 1 86 ? -0.487 4.477 0.081 1.00 90.06 86 LEU A O 1
ATOM 703 N N . LYS A 1 87 ? -2.060 4.859 -1.470 1.00 90.69 87 LYS A N 1
ATOM 704 C CA . LYS A 1 87 ? -1.148 5.533 -2.411 1.00 90.69 87 LYS A CA 1
ATOM 705 C C . LYS A 1 87 ? -0.554 6.810 -1.820 1.00 90.69 87 LYS A C 1
ATOM 707 O O . LYS A 1 87 ? 0.631 7.055 -2.048 1.00 90.69 87 LYS A O 1
ATOM 712 N N . LYS A 1 88 ? -1.324 7.633 -1.100 1.00 90.12 88 LYS A N 1
ATOM 713 C CA . LYS A 1 88 ? -0.804 8.857 -0.464 1.00 90.12 88 LYS A CA 1
ATOM 714 C C . LYS A 1 88 ? 0.196 8.525 0.651 1.00 90.12 88 LYS A C 1
ATOM 716 O O . LYS A 1 88 ? 1.323 9.015 0.586 1.00 90.12 88 LYS A O 1
ATOM 721 N N . LEU A 1 89 ? -0.145 7.604 1.558 1.00 88.69 89 LEU A N 1
ATOM 722 C CA . LEU A 1 89 ? 0.754 7.103 2.608 1.00 88.69 89 LEU A CA 1
ATOM 723 C C . LEU A 1 89 ? 2.093 6.639 2.026 1.00 88.69 89 LEU A C 1
ATOM 725 O O . LEU A 1 89 ? 3.172 7.048 2.463 1.00 88.69 89 LEU A O 1
ATOM 729 N N . VAL A 1 90 ? 2.029 5.798 0.992 1.00 87.00 90 VAL A N 1
ATOM 730 C CA . VAL A 1 90 ? 3.217 5.277 0.315 1.00 87.00 90 VAL A CA 1
ATOM 731 C C . VAL A 1 90 ? 4.016 6.406 -0.340 1.00 87.00 90 VAL A C 1
ATOM 733 O O . VAL A 1 90 ? 5.239 6.424 -0.212 1.00 87.00 90 VAL A O 1
ATOM 736 N N . LYS A 1 91 ? 3.368 7.375 -1.009 1.00 86.12 91 LYS A N 1
ATOM 737 C CA . LYS A 1 91 ? 4.056 8.540 -1.602 1.00 86.12 91 LYS A CA 1
ATOM 738 C C . LYS A 1 91 ? 4.796 9.356 -0.553 1.00 86.12 91 LYS A C 1
ATOM 740 O O . LYS A 1 91 ? 5.942 9.722 -0.795 1.00 86.12 91 LYS A O 1
ATOM 745 N N . GLU A 1 92 ? 4.173 9.634 0.585 1.00 83.50 92 GLU A N 1
ATOM 746 C CA . GLU A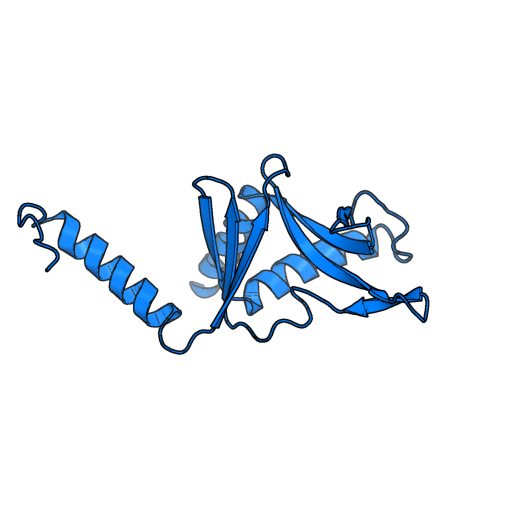 1 92 ? 4.796 10.388 1.674 1.00 83.50 92 GLU A CA 1
ATOM 747 C C . GLU A 1 92 ? 6.012 9.652 2.233 1.00 83.50 92 GLU A C 1
ATOM 749 O O . GLU A 1 92 ? 7.083 10.243 2.386 1.00 83.50 92 GLU A O 1
ATOM 754 N N . LYS A 1 93 ? 5.885 8.338 2.453 1.00 80.31 93 LYS A N 1
ATOM 755 C CA . LYS A 1 93 ? 6.995 7.499 2.914 1.00 80.31 93 LYS A CA 1
ATOM 756 C C . LYS A 1 93 ? 8.141 7.485 1.898 1.00 80.31 93 LYS A C 1
ATOM 758 O O . LYS A 1 93 ? 9.297 7.685 2.254 1.00 80.31 93 LYS A O 1
ATOM 763 N N . VAL A 1 94 ? 7.820 7.328 0.614 1.00 77.38 94 VAL A N 1
ATOM 764 C CA . VAL A 1 94 ? 8.794 7.348 -0.487 1.00 77.38 94 VAL A CA 1
ATOM 765 C C . VAL A 1 94 ? 9.446 8.718 -0.652 1.00 77.38 94 VAL A C 1
ATOM 767 O O . VAL A 1 94 ? 10.635 8.772 -0.944 1.00 77.38 94 VAL A O 1
ATOM 770 N N . LYS A 1 95 ? 8.713 9.823 -0.471 1.00 75.94 95 LYS A N 1
ATOM 771 C CA . LYS A 1 95 ? 9.269 11.182 -0.532 1.00 75.94 95 LYS A CA 1
ATOM 772 C C . LYS A 1 95 ? 10.324 11.375 0.555 1.00 75.94 95 LYS A C 1
ATOM 774 O O . LYS A 1 95 ? 11.448 11.739 0.223 1.00 75.94 95 LYS A O 1
ATOM 779 N N . LYS A 1 96 ? 9.996 11.008 1.800 1.00 68.00 96 LYS A N 1
ATOM 780 C CA . LYS A 1 96 ? 10.955 10.995 2.917 1.00 68.00 96 LYS A CA 1
ATOM 781 C C . LYS A 1 96 ? 12.197 10.165 2.580 1.00 68.00 96 LYS A C 1
ATOM 783 O O . LYS A 1 96 ? 13.305 10.549 2.922 1.00 68.00 96 LYS A O 1
ATOM 788 N N . PHE A 1 97 ? 12.038 9.052 1.863 1.00 65.38 97 PHE A N 1
ATOM 789 C CA . PHE A 1 97 ? 13.176 8.234 1.438 1.00 65.38 97 PHE A CA 1
ATOM 790 C C . PHE A 1 97 ? 13.978 8.818 0.273 1.00 65.38 97 PHE A C 1
ATOM 792 O O . PHE A 1 97 ? 15.195 8.697 0.284 1.00 65.38 97 PHE A O 1
ATOM 799 N N . LYS A 1 98 ? 13.348 9.464 -0.712 1.00 62.34 98 LYS A N 1
ATOM 800 C CA . LYS A 1 98 ? 14.046 10.111 -1.838 1.00 62.34 98 LYS A CA 1
ATOM 801 C C . LYS A 1 98 ? 14.889 11.304 -1.401 1.00 62.34 98 LYS A C 1
ATOM 803 O O . LYS A 1 98 ? 15.945 11.530 -1.979 1.00 62.34 98 LYS A O 1
ATOM 808 N N . GLU A 1 99 ? 14.430 12.039 -0.391 1.00 57.53 99 GLU A N 1
ATOM 809 C CA . GLU A 1 99 ? 15.212 13.101 0.256 1.00 57.53 99 GLU A CA 1
ATOM 810 C C . GLU A 1 99 ? 16.479 12.538 0.927 1.00 57.53 99 GLU A C 1
ATOM 812 O O . GLU A 1 99 ? 17.497 13.219 0.987 1.00 57.53 99 GLU A O 1
ATOM 817 N N . LEU A 1 100 ? 16.442 11.274 1.364 1.00 48.31 100 LEU A N 1
ATOM 818 C CA . LEU A 1 100 ? 17.558 10.577 2.010 1.00 48.31 100 LEU A CA 1
ATOM 819 C C . LEU A 1 100 ? 18.419 9.749 1.034 1.00 48.31 100 LEU A C 1
ATOM 821 O O . LEU A 1 100 ? 19.568 9.445 1.345 1.00 48.31 100 LEU A O 1
ATOM 825 N N . ASP A 1 101 ? 17.880 9.355 -0.123 1.00 49.66 101 ASP A N 1
ATOM 826 C CA . ASP A 1 101 ? 18.573 8.575 -1.151 1.00 49.66 101 ASP A CA 1
ATOM 827 C C . ASP A 1 101 ? 17.925 8.726 -2.552 1.00 49.66 101 ASP A C 1
ATOM 829 O O . ASP A 1 101 ? 17.018 7.973 -2.932 1.00 49.66 101 ASP A O 1
ATOM 833 N N . PRO A 1 102 ? 18.409 9.675 -3.369 1.00 49.62 102 PRO A N 1
ATOM 834 C CA . PRO A 1 102 ? 17.842 9.973 -4.686 1.00 49.62 102 PRO A CA 1
ATOM 835 C C . PRO A 1 102 ? 18.097 8.883 -5.740 1.00 49.62 102 PRO A C 1
ATOM 837 O O . PRO A 1 102 ? 17.432 8.870 -6.775 1.00 49.62 102 PRO A O 1
ATOM 840 N N . ASN A 1 103 ? 19.030 7.957 -5.488 1.00 51.41 103 ASN A N 1
ATOM 841 C CA . ASN A 1 103 ? 19.429 6.911 -6.435 1.00 51.41 103 ASN A CA 1
ATOM 842 C C . ASN A 1 103 ? 18.809 5.538 -6.129 1.00 51.41 103 ASN A C 1
ATOM 844 O O . ASN A 1 103 ? 19.186 4.557 -6.772 1.00 51.41 103 ASN A O 1
ATOM 848 N N . PHE A 1 104 ? 17.891 5.445 -5.157 1.00 52.34 104 PHE A N 1
ATOM 849 C CA . PHE A 1 104 ? 17.273 4.185 -4.715 1.00 52.34 104 PHE A CA 1
ATOM 850 C C . PHE A 1 104 ? 18.297 3.097 -4.307 1.00 52.34 104 PHE A C 1
ATOM 852 O O .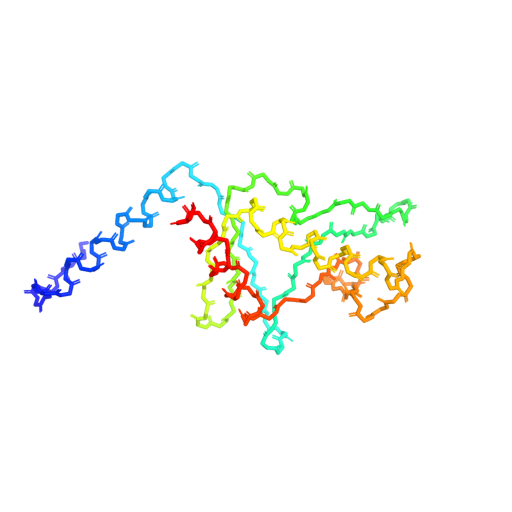 PHE A 1 104 ? 18.010 1.900 -4.367 1.00 52.34 104 PHE A O 1
ATOM 859 N N . LYS A 1 105 ? 19.509 3.489 -3.893 1.00 53.41 105 LYS A N 1
ATOM 860 C CA . LYS A 1 105 ? 20.566 2.588 -3.403 1.00 53.41 105 LYS A CA 1
ATOM 861 C C . LYS A 1 105 ? 20.369 2.175 -1.938 1.00 53.41 105 LYS A C 1
ATOM 863 O O . LYS A 1 105 ? 21.010 1.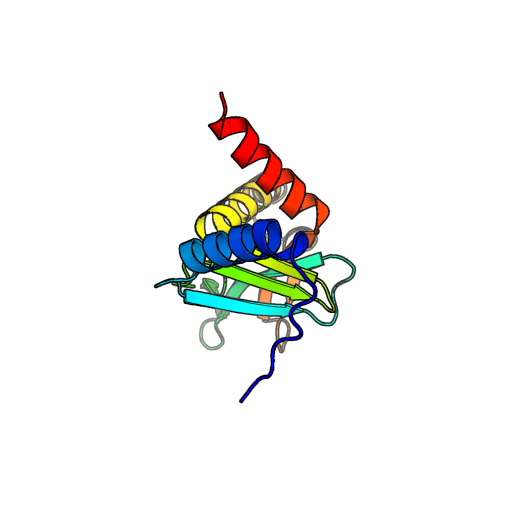236 -1.464 1.00 53.41 105 LYS A O 1
ATOM 868 N N . ASN A 1 106 ? 19.473 2.836 -1.219 1.00 56.28 106 ASN A N 1
ATOM 869 C CA . ASN A 1 106 ? 19.174 2.633 0.182 1.00 56.28 106 ASN A CA 1
ATOM 870 C C . ASN A 1 106 ? 18.199 1.462 0.343 1.00 56.28 106 ASN A C 1
ATOM 872 O O . ASN A 1 106 ? 16.977 1.605 0.424 1.00 56.28 106 ASN A O 1
ATOM 876 N N . ARG A 1 107 ? 18.786 0.264 0.431 1.00 53.31 107 ARG A N 1
ATOM 877 C CA . ARG A 1 107 ? 18.112 -1.026 0.677 1.00 53.31 107 ARG A CA 1
ATOM 878 C C . ARG A 1 107 ? 17.359 -1.096 2.021 1.00 53.31 107 ARG A C 1
ATOM 880 O O . ARG A 1 107 ? 16.732 -2.115 2.336 1.00 53.31 107 ARG A O 1
ATOM 887 N N . GLN A 1 108 ? 17.446 -0.061 2.863 1.00 53.12 108 GLN A N 1
ATOM 888 C CA . GLN A 1 108 ? 16.597 0.047 4.050 1.00 53.12 108 GLN A CA 1
ATOM 889 C C . GLN A 1 108 ? 15.193 0.556 3.704 1.00 53.12 108 GLN A C 1
ATOM 891 O O . GLN A 1 108 ? 14.234 0.042 4.276 1.00 53.12 108 GLN A O 1
ATOM 896 N N . ALA A 1 109 ? 15.075 1.486 2.749 1.00 58.34 109 ALA A N 1
ATOM 897 C CA . ALA A 1 109 ? 13.815 2.113 2.344 1.00 58.34 109 ALA A CA 1
ATOM 898 C C . ALA A 1 109 ? 12.974 1.225 1.416 1.00 58.34 109 ALA A C 1
ATOM 900 O O . ALA A 1 109 ? 11.769 1.077 1.614 1.00 58.34 109 ALA A O 1
ATOM 901 N N . PHE A 1 110 ? 13.624 0.605 0.428 1.00 67.19 110 PHE A N 1
ATOM 902 C CA . PHE A 1 110 ? 12.989 -0.320 -0.506 1.00 67.19 110 PHE A CA 1
ATOM 903 C C . PHE A 1 110 ? 13.424 -1.744 -0.193 1.00 67.19 110 PHE A C 1
ATOM 905 O O . PHE A 1 110 ? 14.616 -2.063 -0.192 1.00 67.19 110 PHE A O 1
ATOM 912 N N . LYS A 1 111 ? 12.447 -2.607 0.085 1.00 72.62 111 LYS A N 1
ATOM 913 C CA . LYS A 1 111 ? 12.676 -4.037 0.260 1.00 72.62 111 LYS A CA 1
ATOM 914 C C . LYS A 1 111 ? 12.455 -4.751 -1.055 1.00 72.62 111 LYS A C 1
ATOM 916 O O . LYS A 1 111 ? 11.496 -4.471 -1.772 1.00 72.62 111 LYS A O 1
ATOM 921 N N . CYS A 1 112 ? 13.378 -5.656 -1.349 1.00 68.81 112 CYS A N 1
ATOM 922 C CA . CYS A 1 112 ? 13.188 -6.627 -2.402 1.00 68.81 112 CYS A CA 1
ATOM 923 C C . CYS A 1 112 ? 12.322 -7.761 -1.852 1.00 68.81 112 CYS A C 1
ATOM 925 O O . CYS A 1 112 ? 12.563 -8.220 -0.735 1.00 68.81 112 CYS A O 1
ATOM 927 N N . GLY A 1 113 ? 11.320 -8.168 -2.614 1.00 64.38 113 GLY A N 1
ATOM 928 C CA . GLY A 1 113 ? 10.382 -9.222 -2.264 1.00 64.38 113 GLY A CA 1
ATOM 929 C C . GLY A 1 113 ? 9.881 -9.957 -3.505 1.00 64.38 113 GLY A C 1
ATOM 930 O O . GLY A 1 113 ? 10.438 -9.820 -4.604 1.00 64.38 113 GLY A O 1
ATOM 931 N N . GLY A 1 114 ? 8.827 -10.749 -3.298 1.00 60.28 114 GLY A N 1
ATOM 932 C CA . GLY A 1 114 ? 8.220 -11.596 -4.322 1.00 60.28 114 GLY A CA 1
ATOM 933 C C . GLY A 1 114 ? 9.080 -12.800 -4.710 1.00 60.28 114 GLY A C 1
ATOM 934 O O . GLY A 1 114 ? 10.252 -12.914 -4.336 1.00 60.28 114 GLY A O 1
ATOM 935 N N . ASP A 1 115 ? 8.490 -13.698 -5.497 1.00 57.59 115 ASP A N 1
ATOM 936 C CA . ASP A 1 115 ? 9.183 -14.886 -5.985 1.00 57.59 115 ASP A CA 1
ATOM 937 C C . ASP A 1 115 ? 10.402 -14.480 -6.826 1.00 57.59 115 ASP A C 1
ATOM 939 O O . ASP A 1 115 ? 10.306 -13.809 -7.857 1.00 57.59 115 ASP A O 1
ATOM 943 N N . GLY A 1 116 ? 11.588 -14.849 -6.336 1.00 61.62 116 GLY A N 1
ATOM 944 C CA . GLY A 1 116 ? 12.864 -14.571 -6.991 1.00 61.62 116 GLY A CA 1
ATOM 945 C C . GLY A 1 116 ? 13.504 -13.212 -6.686 1.00 61.62 116 GLY A C 1
ATOM 946 O O . GLY A 1 116 ? 14.458 -12.865 -7.383 1.00 61.62 116 GLY A O 1
ATOM 947 N N . ASN A 1 117 ? 13.041 -12.458 -5.674 1.00 65.50 117 ASN A N 1
ATOM 948 C CA . ASN A 1 117 ? 13.603 -11.148 -5.289 1.00 65.50 117 ASN A CA 1
ATOM 949 C C . ASN A 1 117 ? 13.639 -10.157 -6.466 1.00 65.50 117 ASN A C 1
ATOM 951 O O . ASN A 1 117 ? 14.683 -9.581 -6.790 1.00 65.50 117 ASN A O 1
ATOM 955 N N . ARG A 1 118 ? 12.507 -9.995 -7.155 1.00 71.81 118 ARG A N 1
ATOM 956 C CA . ARG A 1 118 ? 12.398 -9.107 -8.328 1.00 71.81 118 ARG A CA 1
ATOM 957 C C . ARG A 1 118 ? 11.346 -8.029 -8.179 1.00 71.81 118 ARG A C 1
ATOM 959 O O . ARG A 1 118 ? 11.246 -7.185 -9.070 1.00 71.81 118 ARG A O 1
ATOM 966 N N . THR A 1 119 ? 10.569 -8.049 -7.101 1.00 78.44 119 THR A N 1
ATOM 967 C CA . THR A 1 119 ? 9.627 -6.980 -6.796 1.00 78.44 119 THR A CA 1
ATOM 968 C C . THR A 1 119 ? 10.199 -6.085 -5.712 1.00 78.44 119 THR A C 1
ATOM 970 O O . THR A 1 119 ? 10.961 -6.512 -4.849 1.00 78.44 119 THR A O 1
ATOM 973 N N . PHE A 1 120 ? 9.883 -4.803 -5.798 1.00 81.00 120 PHE A N 1
ATOM 974 C CA . PHE A 1 120 ? 10.351 -3.777 -4.890 1.00 81.00 120 PHE A CA 1
ATOM 975 C C . PHE A 1 120 ? 9.140 -3.095 -4.286 1.00 81.00 120 PHE A C 1
ATOM 977 O O . PHE A 1 120 ? 8.187 -2.721 -4.980 1.00 81.00 120 PHE A O 1
ATOM 984 N N . GLY A 1 121 ? 9.202 -2.913 -2.981 1.00 84.31 121 GLY A N 1
ATOM 985 C CA . GLY A 1 121 ? 8.126 -2.323 -2.216 1.00 84.31 121 GLY A CA 1
ATOM 986 C C . GLY A 1 121 ? 8.639 -1.707 -0.935 1.00 84.31 121 GLY A C 1
ATOM 987 O O . GLY A 1 121 ? 9.843 -1.686 -0.660 1.00 84.31 121 GLY A O 1
ATOM 988 N N . ILE A 1 122 ? 7.703 -1.209 -0.147 1.00 85.75 122 ILE A N 1
ATOM 989 C CA . ILE A 1 122 ? 7.977 -0.685 1.184 1.00 85.75 122 ILE A CA 1
ATOM 990 C C . ILE A 1 122 ? 7.370 -1.606 2.233 1.00 85.75 122 ILE A C 1
ATOM 992 O O . ILE A 1 122 ? 6.389 -2.301 1.977 1.00 85.75 122 ILE A O 1
ATOM 996 N N . LEU A 1 123 ? 7.950 -1.580 3.427 1.00 86.56 123 LEU A N 1
ATOM 997 C CA . LEU A 1 123 ? 7.322 -2.166 4.600 1.00 86.56 123 LEU A CA 1
ATOM 998 C C . LEU A 1 123 ? 6.567 -1.080 5.353 1.00 86.56 123 LEU A C 1
ATOM 1000 O O . LEU A 1 123 ? 7.114 -0.002 5.599 1.00 86.56 123 LEU A O 1
ATOM 1004 N N . VAL A 1 124 ? 5.333 -1.387 5.730 1.00 87.00 124 VAL A N 1
ATOM 1005 C CA . VAL A 1 124 ? 4.484 -0.496 6.518 1.00 87.00 124 VAL A CA 1
ATOM 1006 C C . VAL A 1 124 ? 4.006 -1.245 7.750 1.00 87.00 124 VAL A C 1
ATOM 1008 O O . VAL A 1 124 ? 3.510 -2.363 7.630 1.00 87.00 124 VAL A O 1
ATOM 1011 N N . THR A 1 125 ? 4.193 -0.673 8.937 1.00 87.56 125 THR A N 1
ATOM 1012 C CA . THR A 1 125 ? 3.676 -1.278 10.172 1.00 87.56 125 THR A CA 1
ATOM 1013 C C . THR A 1 125 ? 2.188 -0.986 10.337 1.00 87.56 125 THR A C 1
ATOM 1015 O O . THR A 1 125 ? 1.661 -0.021 9.778 1.00 87.56 125 THR A O 1
ATOM 1018 N N . LEU A 1 126 ? 1.506 -1.790 11.158 1.00 84.88 126 LEU A N 1
ATOM 1019 C CA . LEU A 1 126 ? 0.131 -1.491 11.564 1.00 84.88 126 LEU A CA 1
ATOM 1020 C C . LEU A 1 126 ? 0.026 -0.094 12.197 1.00 84.88 126 LEU A C 1
ATOM 1022 O O . LEU A 1 126 ? -0.859 0.672 11.843 1.00 84.88 126 LEU A O 1
ATOM 1026 N N . THR A 1 127 ? 0.961 0.264 13.081 1.00 85.94 127 THR A N 1
ATOM 1027 C CA . THR A 1 127 ? 0.989 1.577 13.742 1.00 85.94 127 THR A CA 1
ATOM 1028 C C . THR A 1 127 ? 1.073 2.729 12.745 1.00 85.94 127 THR A C 1
ATOM 1030 O O . THR A 1 127 ? 0.346 3.708 12.889 1.00 85.94 127 THR A O 1
ATOM 1033 N N . GLU A 1 128 ? 1.926 2.610 11.725 1.00 86.06 128 GLU A N 1
ATOM 1034 C CA . GLU A 1 128 ? 2.076 3.632 10.686 1.00 86.06 128 GLU A CA 1
ATOM 1035 C C . GLU A 1 128 ? 0.797 3.793 9.856 1.00 86.06 128 GLU A C 1
ATOM 1037 O O . GLU A 1 128 ? 0.401 4.920 9.564 1.00 86.06 128 GLU A O 1
ATOM 1042 N N . LEU A 1 129 ? 0.135 2.681 9.510 1.00 86.19 129 LEU A N 1
ATOM 1043 C CA . LEU A 1 129 ? -1.163 2.696 8.825 1.00 86.19 129 LEU A CA 1
ATOM 1044 C C . LEU A 1 129 ? -2.226 3.390 9.676 1.00 86.19 129 LEU A C 1
ATOM 1046 O O . LEU A 1 129 ? -2.879 4.318 9.207 1.00 86.1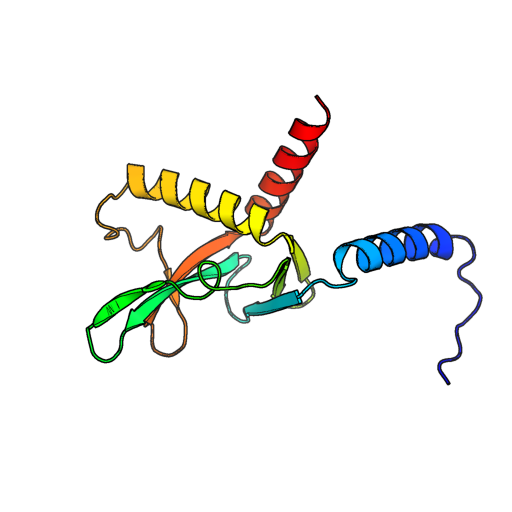9 129 LEU A O 1
ATOM 1050 N N . THR A 1 130 ? -2.374 2.978 10.934 1.00 83.69 130 THR A N 1
ATOM 1051 C CA . THR A 1 130 ? -3.405 3.519 11.823 1.00 83.69 130 THR A CA 1
ATOM 1052 C C . THR A 1 130 ? -3.185 5.003 12.105 1.00 83.69 130 THR A C 1
ATOM 1054 O O . THR A 1 130 ? -4.131 5.780 12.014 1.00 83.69 130 THR A O 1
ATOM 1057 N N . GLN A 1 131 ? -1.949 5.432 12.388 1.00 85.81 131 GLN A N 1
ATOM 1058 C CA . GLN A 1 131 ? -1.642 6.853 12.599 1.00 85.81 131 GLN A CA 1
ATOM 1059 C C . GLN A 1 131 ? -1.971 7.697 11.369 1.00 85.81 131 GLN A C 1
ATOM 1061 O O . GLN A 1 131 ? -2.505 8.795 11.505 1.00 85.81 131 GLN A O 1
ATOM 1066 N N . TYR A 1 132 ? -1.685 7.189 10.171 1.00 85.38 132 TYR A N 1
ATOM 1067 C CA . TYR A 1 132 ? -2.016 7.893 8.939 1.00 85.38 132 TYR A CA 1
ATOM 1068 C C . TYR A 1 132 ? -3.525 8.075 8.755 1.00 85.38 132 TYR A C 1
ATOM 1070 O O . TYR A 1 132 ? -3.986 9.185 8.492 1.00 85.38 132 TYR A O 1
ATOM 1078 N N . LEU A 1 133 ? -4.290 7.000 8.947 1.00 80.44 133 LEU A N 1
ATOM 1079 C CA . LEU A 1 133 ? -5.746 7.015 8.811 1.00 80.44 133 LEU A CA 1
ATOM 1080 C C . LEU A 1 133 ? -6.405 7.964 9.818 1.00 80.44 133 LEU A C 1
ATOM 1082 O O . LEU A 1 133 ? -7.249 8.775 9.436 1.00 80.44 133 LEU A O 1
ATOM 1086 N N . VAL A 1 134 ? -5.956 7.931 11.077 1.00 82.69 134 VAL A N 1
ATOM 1087 C CA . VAL A 1 134 ? -6.420 8.852 12.125 1.00 82.69 134 VAL A CA 1
ATOM 1088 C C . VAL A 1 134 ? -6.136 10.304 11.739 1.00 82.69 134 VAL A C 1
ATOM 1090 O O . VAL A 1 134 ? -7.023 11.152 11.841 1.00 82.69 134 VAL A O 1
ATOM 1093 N N . ASN A 1 135 ? -4.931 10.604 11.250 1.00 80.12 135 ASN A N 1
ATOM 1094 C CA . ASN A 1 135 ? -4.562 11.967 10.870 1.00 80.12 135 ASN A CA 1
ATOM 1095 C C . ASN A 1 135 ? -5.413 12.510 9.715 1.00 80.12 135 ASN A C 1
ATOM 1097 O O . ASN A 1 135 ? -5.836 13.662 9.784 1.00 80.12 135 ASN A O 1
ATOM 1101 N N . ILE A 1 136 ? -5.705 11.700 8.689 1.00 73.69 136 ILE A N 1
ATOM 1102 C CA . ILE A 1 136 ? -6.587 12.126 7.589 1.00 73.69 136 ILE A CA 1
ATOM 1103 C C . ILE A 1 136 ? -7.982 12.447 8.124 1.00 73.69 136 ILE A C 1
ATOM 1105 O O . ILE A 1 136 ? -8.514 13.512 7.827 1.00 73.69 136 ILE A O 1
ATOM 1109 N N . HIS A 1 137 ? -8.553 11.557 8.938 1.00 64.81 137 HIS A N 1
ATOM 1110 C CA . HIS A 1 137 ? -9.923 11.722 9.428 1.00 64.81 137 HIS A CA 1
ATOM 1111 C C . HIS A 1 137 ? -10.065 12.907 10.395 1.00 64.81 137 HIS A C 1
ATOM 1113 O O . HIS A 1 137 ? -11.111 13.551 10.432 1.00 64.81 137 HIS A O 1
ATOM 1119 N N . THR A 1 138 ? -8.998 13.250 11.122 1.00 64.38 138 THR A N 1
ATOM 1120 C CA . THR A 1 138 ? -8.972 14.407 12.033 1.00 64.38 138 THR A CA 1
ATOM 1121 C C . THR A 1 138 ? -8.839 15.737 11.275 1.00 64.38 138 THR A C 1
ATOM 1123 O O . THR A 1 138 ? -9.320 16.765 11.741 1.00 64.38 138 THR A O 1
ATOM 1126 N N . GLN A 1 139 ? -8.219 15.736 10.090 1.00 56.91 139 GLN A N 1
ATOM 1127 C CA . GLN A 1 139 ? -8.101 16.926 9.235 1.00 56.91 139 GLN A CA 1
ATOM 1128 C C . GLN A 1 139 ? -9.391 17.259 8.475 1.00 56.91 139 GLN A C 1
ATOM 1130 O O . GLN A 1 139 ? -9.602 18.417 8.149 1.00 56.91 139 GLN A O 1
ATOM 1135 N N . THR A 1 140 ? -10.264 16.283 8.226 1.00 53.66 140 THR A N 1
ATOM 1136 C CA . THR A 1 140 ? -11.591 16.494 7.612 1.00 53.66 140 THR A CA 1
ATOM 1137 C C . THR A 1 140 ? -12.650 17.070 8.558 1.00 53.66 140 THR A C 1
ATOM 1139 O O . THR A 1 140 ? -13.739 17.405 8.104 1.00 53.66 140 THR A O 1
ATOM 1142 N N . LEU A 1 141 ? -12.359 17.156 9.859 1.00 49.50 141 LEU A N 1
ATOM 1143 C CA . LEU A 1 141 ? -13.289 17.635 10.892 1.00 49.50 141 LEU A CA 1
ATOM 1144 C C . LEU A 1 141 ? -13.022 19.085 11.340 1.00 49.50 141 LEU A C 1
ATOM 1146 O O . LEU A 1 141 ? -13.738 19.582 12.208 1.00 49.50 141 LEU A O 1
ATOM 1150 N N . ASN A 1 142 ? -12.017 19.746 10.759 1.00 41.44 142 ASN A N 1
ATOM 1151 C CA . ASN A 1 142 ? -11.697 21.164 10.962 1.00 41.44 142 ASN A CA 1
ATOM 1152 C C . ASN A 1 142 ? -11.875 21.935 9.653 1.00 41.44 142 ASN A C 1
ATOM 1154 O O . ASN A 1 142 ? -12.184 23.143 9.735 1.00 41.44 142 ASN A O 1
#

Foldseek 3Di:
DDDDDPPPPPVCVVVVVVVVVVCVQPVVFDEDEDEDEDDDQWFWQWFWFQDPPPRDIDGDGLVPDPTQWYWGDYDPDTDIDGSVLVVVLQVVLVVVVCVVPVPPPPCQAWPQDDDPSGIITGIDGPVSVVVSVVVVVVVVVD

Sequence (142 aa):
MITTNNTFSHDLAIGQGMENTLSEHLTDSTIEVKFDMYLNDRFFIEMFRKDFRTEAIVKTGLWTTKATHYALCKSYIKIIIETSDLKKLVKEKVKKFKELDPNFKNRQAFKCGGDGNRTFGILVTLTELTQYLVNIHTQTLN

Radius of gyration: 18.52 Å; chains: 1; bounding box: 53×44×42 Å

pLDDT: mean 71.18, std 14.98, range [31.78, 91.38]

Secondary structure (DSSP, 8-state):
--------TTHHHHHHHHHHHHHHHHTT--EEEEE-SS-TTEEEEEEEEE-TTT--EEE-GGGT---SEEEEEETTEEEEEEHHHHHHHHHHHHHHHHHH-TTS--TTTSEEETTTT-EEEEEEEHHHHHHHHHHHHHHTT-